Protein AF-A0A411HG49-F1 (afdb_monomer_lite)

Sequence (107 aa):
MTTKQASDETVNGKHEMKDSMDQEYDPKKLYRWDGREFIAIETNDVPKLPVTMEALEAVKDVRSAVSRIMATRPDLAIVASAMLLAAAKQGEIAQFVKEYGARIYSM

pLDDT: mean 76.13, std 19.32, range [36.69, 95.94]

Structure (mmCIF, N/CA/C/O backbone):
data_AF-A0A411HG49-F1
#
_entry.id   AF-A0A411HG49-F1
#
loop_
_atom_site.group_PDB
_atom_site.id
_atom_site.type_symbol
_atom_site.label_atom_id
_atom_site.label_alt_id
_atom_site.label_comp_id
_atom_site.label_asym_id
_atom_site.label_entity_id
_atom_site.label_seq_id
_atom_site.pdbx_PDB_ins_code
_atom_site.Cartn_x
_atom_site.Cartn_y
_atom_site.Cartn_z
_atom_site.occupancy
_atom_site.B_iso_or_equiv
_atom_site.auth_seq_id
_atom_site.auth_comp_id
_atom_site.auth_asym_id
_atom_site.auth_atom_id
_atom_site.pdbx_PDB_model_num
ATOM 1 N N . MET A 1 1 ? 46.378 -64.295 -27.780 1.00 37.72 1 MET A N 1
ATOM 2 C CA . MET A 1 1 ? 47.009 -63.037 -28.225 1.00 37.72 1 MET A CA 1
ATOM 3 C C . MET A 1 1 ? 45.939 -62.161 -28.862 1.00 37.72 1 MET A C 1
ATOM 5 O O . MET A 1 1 ? 45.403 -62.530 -29.891 1.00 37.72 1 MET A O 1
ATOM 9 N N . THR A 1 2 ? 45.580 -61.089 -28.155 1.00 36.69 2 THR A N 1
ATOM 10 C CA . THR A 1 2 ? 45.379 -59.716 -28.661 1.00 36.69 2 THR A CA 1
ATOM 11 C C . THR A 1 2 ? 44.426 -59.447 -29.848 1.00 36.69 2 THR A C 1
ATOM 13 O O . THR A 1 2 ? 44.818 -59.529 -31.002 1.00 36.69 2 THR A O 1
ATOM 16 N N . THR A 1 3 ? 43.204 -59.026 -29.489 1.00 39.78 3 THR A N 1
ATOM 17 C CA . THR A 1 3 ? 42.491 -57.771 -29.854 1.00 39.78 3 THR A CA 1
ATOM 18 C C . THR A 1 3 ? 42.319 -57.321 -31.316 1.00 39.78 3 THR A C 1
ATOM 20 O O . THR A 1 3 ? 43.304 -57.049 -31.995 1.00 39.78 3 THR A O 1
ATOM 23 N N . LYS A 1 4 ? 41.048 -57.041 -31.676 1.00 38.91 4 LYS A N 1
ATOM 24 C CA . LYS A 1 4 ? 40.455 -55.920 -32.473 1.00 38.91 4 LYS A CA 1
ATOM 25 C C . LYS A 1 4 ? 39.204 -56.465 -33.200 1.00 38.91 4 LYS A C 1
ATOM 27 O O . LYS A 1 4 ? 39.237 -57.599 -33.640 1.00 38.91 4 LYS A O 1
ATOM 32 N N . GLN A 1 5 ? 38.074 -55.788 -33.386 1.00 40.38 5 GLN A N 1
ATOM 33 C CA . GLN A 1 5 ? 37.600 -54.439 -33.083 1.00 40.38 5 GLN A CA 1
ATOM 34 C C . GLN A 1 5 ? 36.064 -54.456 -33.255 1.00 40.38 5 GLN A C 1
ATOM 36 O O . GLN A 1 5 ? 35.541 -55.258 -34.024 1.00 40.38 5 GLN A O 1
ATOM 41 N N . ALA A 1 6 ? 35.368 -53.581 -32.533 1.00 41.19 6 ALA A N 1
ATOM 42 C CA . ALA A 1 6 ? 33.918 -53.414 -32.541 1.00 41.19 6 ALA A CA 1
ATOM 43 C C . ALA A 1 6 ? 33.394 -52.611 -33.752 1.00 41.19 6 ALA A C 1
ATOM 45 O O . ALA A 1 6 ? 34.095 -51.747 -34.275 1.00 41.19 6 ALA A O 1
ATOM 46 N N . SER A 1 7 ? 32.151 -52.890 -34.147 1.00 41.12 7 SER A N 1
ATOM 47 C CA . SER A 1 7 ? 31.183 -52.017 -34.847 1.00 41.12 7 SER A CA 1
ATOM 48 C C . SER A 1 7 ? 29.835 -52.747 -34.714 1.00 41.12 7 SER A C 1
ATOM 50 O O . SER A 1 7 ? 29.711 -53.864 -35.197 1.00 41.12 7 SER A O 1
ATOM 52 N N . ASP A 1 8 ? 28.897 -52.405 -33.833 1.00 37.75 8 ASP A N 1
ATOM 53 C CA . ASP A 1 8 ? 28.230 -51.142 -33.481 1.00 37.75 8 ASP A CA 1
ATOM 54 C C . ASP A 1 8 ? 27.268 -50.652 -34.579 1.00 37.75 8 ASP A C 1
ATOM 56 O O . ASP A 1 8 ? 27.569 -49.750 -35.352 1.00 37.75 8 ASP A O 1
ATOM 60 N N . GLU A 1 9 ? 26.095 -51.292 -34.638 1.00 40.59 9 GLU A N 1
ATOM 61 C CA . GLU A 1 9 ? 24.885 -50.779 -35.288 1.00 40.59 9 GLU A CA 1
ATOM 62 C C . GLU A 1 9 ? 23.765 -50.744 -34.243 1.00 40.59 9 GLU A C 1
ATOM 64 O O . GLU A 1 9 ? 22.925 -51.637 -34.146 1.00 40.59 9 GLU A O 1
ATOM 69 N N . THR A 1 10 ? 23.764 -49.691 -33.426 1.00 40.75 10 THR A N 1
ATOM 70 C CA . THR A 1 10 ? 22.587 -49.322 -32.638 1.00 40.75 10 THR A CA 1
ATOM 71 C C . THR A 1 10 ? 21.926 -48.133 -33.326 1.00 40.75 10 THR A C 1
ATOM 73 O O . THR A 1 10 ? 22.413 -47.005 -33.262 1.00 40.75 10 THR A O 1
ATOM 76 N N . VAL A 1 11 ? 20.815 -48.396 -34.019 1.00 42.47 11 VAL A N 1
ATOM 77 C CA . VAL A 1 11 ? 19.936 -47.384 -34.620 1.00 42.47 11 VAL A CA 1
ATOM 78 C C . VAL A 1 11 ? 19.312 -46.565 -33.491 1.00 42.47 11 VAL A C 1
ATOM 80 O O . VAL A 1 11 ? 18.274 -46.921 -32.938 1.00 42.47 11 VAL A O 1
ATOM 83 N N . ASN A 1 12 ? 19.969 -45.470 -33.113 1.00 38.97 12 ASN A N 1
ATOM 84 C CA . ASN A 1 12 ? 19.406 -44.495 -32.194 1.00 38.97 12 ASN A CA 1
ATOM 85 C C . ASN A 1 12 ? 18.615 -43.476 -33.019 1.00 38.97 12 ASN A C 1
ATOM 87 O O . ASN A 1 12 ? 19.188 -42.611 -33.685 1.00 38.97 12 ASN A O 1
ATOM 91 N N . GLY A 1 13 ? 17.290 -43.629 -33.019 1.00 41.25 13 GLY A N 1
ATOM 92 C CA . GLY A 1 13 ? 16.361 -42.681 -33.616 1.00 41.25 13 GLY A CA 1
ATOM 93 C C . GLY A 1 13 ? 16.525 -41.321 -32.953 1.00 41.25 13 GLY A C 1
ATOM 94 O O . GLY A 1 13 ? 15.981 -41.076 -31.878 1.00 41.25 13 GLY A O 1
ATOM 95 N N . LYS A 1 14 ? 17.283 -40.435 -33.603 1.00 37.53 14 LYS A N 1
ATOM 96 C CA . LYS A 1 14 ? 17.295 -39.008 -33.302 1.00 37.53 14 LYS A CA 1
ATOM 97 C C . LYS A 1 14 ? 15.855 -38.508 -33.419 1.00 37.53 14 LYS A C 1
ATOM 99 O O . LYS A 1 14 ? 15.347 -38.322 -34.520 1.00 37.53 14 LYS A O 1
ATOM 104 N N . HIS A 1 15 ? 15.192 -38.299 -32.284 1.00 41.91 15 HIS A N 1
ATOM 105 C CA . HIS A 1 15 ? 14.141 -37.294 -32.209 1.00 41.91 15 HIS A CA 1
ATOM 106 C C . HIS A 1 15 ? 14.844 -35.955 -32.426 1.00 41.91 15 HIS A C 1
ATOM 108 O O . HIS A 1 15 ? 15.329 -35.327 -31.488 1.00 41.91 15 HIS A O 1
ATOM 114 N N . GLU A 1 16 ? 14.977 -35.569 -33.692 1.00 38.88 16 GLU A N 1
ATOM 115 C CA . GLU A 1 16 ? 15.209 -34.183 -34.058 1.00 38.88 16 GLU A CA 1
ATOM 116 C C . GLU A 1 16 ? 13.983 -33.415 -33.562 1.00 38.88 16 GLU A C 1
ATOM 118 O O . GLU A 1 16 ? 12.941 -33.363 -34.219 1.00 38.88 16 GLU A O 1
ATOM 123 N N . MET A 1 17 ? 14.082 -32.854 -32.353 1.00 42.06 17 MET A N 1
ATOM 124 C CA . MET A 1 17 ? 13.324 -31.652 -32.058 1.00 42.06 17 MET A CA 1
ATOM 125 C C . MET A 1 17 ? 13.782 -30.651 -33.110 1.00 42.06 17 MET A C 1
ATOM 127 O O . MET A 1 17 ? 14.905 -30.161 -33.064 1.00 42.06 17 MET A O 1
ATOM 131 N N . LYS A 1 18 ? 12.943 -30.443 -34.128 1.00 42.34 18 LYS A N 1
ATOM 132 C CA . LYS A 1 18 ? 13.050 -29.279 -34.992 1.00 42.34 18 LYS A CA 1
ATOM 133 C C . LYS A 1 18 ? 13.063 -28.080 -34.056 1.00 42.34 18 LYS A C 1
ATOM 135 O O . LYS A 1 18 ? 12.024 -27.753 -33.486 1.00 42.34 18 LYS A O 1
ATOM 140 N N . ASP A 1 19 ? 14.233 -27.475 -33.895 1.00 48.06 19 ASP A N 1
ATOM 141 C CA . ASP A 1 19 ? 14.405 -26.124 -33.381 1.00 48.06 19 ASP A CA 1
ATOM 142 C C . ASP A 1 19 ? 13.646 -25.185 -34.322 1.00 48.06 19 ASP A C 1
ATOM 144 O O . ASP A 1 19 ? 14.186 -24.593 -35.249 1.00 48.06 19 ASP A O 1
ATOM 148 N N . SER A 1 20 ? 12.331 -25.124 -34.153 1.00 50.53 20 SER A N 1
ATOM 149 C CA . SER A 1 20 ? 11.476 -24.140 -34.788 1.00 50.53 20 SER A CA 1
ATOM 150 C C . SER A 1 20 ? 11.250 -23.019 -33.791 1.00 50.53 20 SER A C 1
ATOM 152 O O . SER A 1 20 ? 10.134 -22.863 -33.310 1.00 50.53 20 SER A O 1
ATOM 154 N N . MET A 1 21 ? 12.300 -22.279 -33.437 1.00 47.47 21 MET A N 1
ATOM 155 C CA . MET A 1 21 ? 12.157 -20.982 -32.773 1.00 47.47 21 MET A CA 1
ATOM 156 C C . MET A 1 21 ? 13.308 -20.043 -33.147 1.00 47.47 21 MET A C 1
ATOM 158 O O . MET A 1 21 ? 14.019 -19.540 -32.285 1.00 47.47 21 MET A O 1
ATOM 162 N N . ASP A 1 22 ? 13.414 -19.710 -34.435 1.00 52.88 22 ASP A N 1
ATOM 163 C CA . ASP A 1 22 ? 14.017 -18.439 -34.869 1.00 52.88 22 ASP A CA 1
ATOM 164 C C . ASP A 1 22 ? 13.048 -17.273 -34.572 1.00 52.88 22 ASP A C 1
ATOM 166 O O . ASP A 1 22 ? 12.712 -16.468 -35.440 1.00 52.88 22 ASP A O 1
ATOM 170 N N . GLN A 1 23 ? 12.513 -17.203 -33.349 1.00 61.41 23 GLN A N 1
ATOM 171 C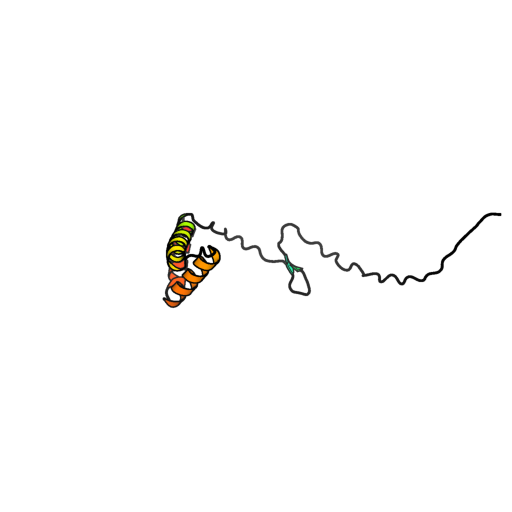 CA . GLN A 1 23 ? 11.819 -16.005 -32.893 1.00 61.41 23 GLN A CA 1
ATOM 172 C C . GLN A 1 23 ? 12.886 -15.101 -32.287 1.00 61.41 23 GLN A C 1
ATOM 174 O O . GLN A 1 23 ? 13.347 -15.306 -31.167 1.00 61.41 23 GLN A O 1
ATOM 179 N N . GLU A 1 24 ? 13.342 -14.139 -33.083 1.00 76.50 24 GLU A N 1
ATOM 180 C CA . GLU A 1 24 ? 14.309 -13.136 -32.655 1.00 76.50 24 GLU A CA 1
ATOM 181 C C . GLU A 1 24 ? 13.657 -12.244 -31.586 1.00 76.50 24 GLU A C 1
ATOM 183 O O . GLU A 1 24 ? 12.861 -11.349 -31.877 1.00 76.50 24 GLU A O 1
ATOM 188 N N . TYR A 1 25 ? 13.937 -12.541 -30.317 1.00 79.38 25 TYR A N 1
ATOM 189 C CA . TYR A 1 25 ? 13.455 -11.751 -29.190 1.00 79.38 25 TYR A CA 1
ATOM 190 C C . TYR A 1 25 ? 14.229 -10.439 -29.112 1.00 79.38 25 TYR A C 1
ATOM 192 O O . TYR A 1 25 ? 15.446 -10.432 -28.935 1.00 79.38 25 TYR A O 1
ATOM 200 N N . ASP A 1 26 ? 13.515 -9.316 -29.174 1.00 83.31 26 ASP A N 1
ATOM 201 C CA . ASP A 1 26 ? 14.105 -8.006 -28.902 1.00 83.31 26 ASP A CA 1
ATOM 202 C C . ASP A 1 26 ? 14.490 -7.912 -27.410 1.00 83.31 26 ASP A C 1
ATOM 204 O O . ASP A 1 26 ? 13.586 -7.902 -26.565 1.00 83.31 26 ASP A O 1
ATOM 208 N N . PRO A 1 27 ? 15.788 -7.800 -27.053 1.00 80.19 27 PRO A N 1
ATOM 209 C CA . PRO A 1 27 ? 16.235 -7.717 -25.661 1.00 80.19 27 PRO A CA 1
ATOM 210 C C . PRO A 1 27 ? 15.750 -6.450 -24.942 1.00 80.19 27 PRO A C 1
ATOM 212 O O . PRO A 1 27 ? 15.882 -6.350 -23.723 1.00 80.19 27 PRO A O 1
ATOM 215 N N . LYS A 1 28 ? 15.195 -5.469 -25.666 1.00 81.69 28 LYS A N 1
ATOM 216 C CA . LYS A 1 28 ? 14.599 -4.257 -25.091 1.00 81.69 28 LYS A CA 1
ATOM 217 C C . LYS A 1 28 ? 13.140 -4.437 -24.670 1.00 81.69 28 LYS A C 1
ATOM 219 O O . LYS A 1 28 ? 12.578 -3.519 -24.077 1.00 81.69 28 LYS A O 1
ATOM 224 N N . LYS A 1 29 ? 12.516 -5.579 -24.970 1.00 84.75 29 LYS A N 1
ATOM 225 C CA . LYS A 1 29 ? 11.112 -5.852 -24.642 1.00 84.75 29 LYS A CA 1
ATOM 226 C C . LYS A 1 29 ? 10.995 -6.891 -23.535 1.00 84.75 29 LYS A C 1
ATOM 228 O O . LYS A 1 29 ? 11.810 -7.801 -23.414 1.00 84.75 29 LYS A O 1
ATOM 233 N N . LEU A 1 30 ? 9.949 -6.754 -22.724 1.00 85.44 30 LEU A N 1
ATOM 234 C CA . LEU A 1 30 ? 9.566 -7.773 -21.753 1.00 85.44 30 LEU A CA 1
ATOM 235 C C . LEU A 1 30 ? 8.611 -8.760 -22.411 1.00 85.44 30 LEU A C 1
ATOM 237 O O . LEU A 1 30 ? 7.759 -8.358 -23.196 1.00 85.44 30 LEU A O 1
ATOM 241 N N . TYR A 1 31 ? 8.715 -10.034 -22.045 1.00 89.00 31 TYR A N 1
ATOM 242 C CA . TYR A 1 31 ? 7.838 -11.088 -22.546 1.00 89.00 31 TYR A CA 1
ATOM 243 C C . TYR A 1 31 ? 7.227 -11.863 -21.377 1.00 89.00 31 TYR A C 1
ATOM 245 O O . TYR A 1 31 ? 7.893 -12.112 -20.370 1.00 89.00 31 TYR A O 1
ATOM 253 N N . ARG A 1 32 ? 5.952 -12.246 -21.498 1.00 87.69 32 ARG A N 1
ATOM 254 C CA . ARG A 1 32 ? 5.249 -13.128 -20.555 1.00 87.69 32 ARG A CA 1
ATOM 255 C C . ARG A 1 32 ? 4.908 -14.436 -21.252 1.00 87.69 32 ARG A C 1
ATOM 257 O O . ARG A 1 32 ? 4.340 -14.411 -22.337 1.00 87.69 32 ARG A O 1
ATOM 264 N N . TRP A 1 33 ? 5.189 -15.554 -20.592 1.00 87.81 33 TRP A N 1
ATOM 265 C CA . TRP A 1 33 ? 4.715 -16.867 -21.024 1.00 87.81 33 TRP A CA 1
ATOM 266 C C . TRP A 1 33 ? 3.212 -17.003 -20.761 1.00 87.81 33 TRP A C 1
ATOM 268 O O . TRP A 1 33 ? 2.775 -16.834 -19.620 1.00 87.81 33 TRP A O 1
ATOM 278 N N . ASP A 1 34 ? 2.423 -17.298 -21.793 1.00 87.50 34 ASP A N 1
ATOM 279 C CA . ASP A 1 34 ? 0.965 -17.466 -21.685 1.00 87.50 34 ASP A CA 1
ATOM 280 C C . ASP A 1 34 ? 0.515 -18.941 -21.615 1.00 87.50 34 ASP A C 1
ATOM 282 O O . ASP A 1 34 ? -0.677 -19.229 -21.506 1.00 87.50 34 ASP A O 1
ATOM 286 N N . GLY A 1 35 ? 1.469 -19.877 -21.643 1.00 84.31 35 GLY A N 1
ATOM 287 C CA . GLY A 1 35 ? 1.213 -21.317 -21.711 1.00 84.31 35 GLY A CA 1
ATOM 288 C C . GLY A 1 35 ? 1.387 -21.922 -23.107 1.00 84.31 35 GLY A C 1
ATOM 289 O O . GLY A 1 35 ? 1.373 -23.148 -23.220 1.00 84.31 35 GLY A O 1
ATOM 290 N N . ARG A 1 36 ? 1.559 -21.102 -24.151 1.00 86.19 36 ARG A N 1
ATOM 291 C CA . ARG A 1 36 ? 1.796 -21.532 -25.538 1.00 86.19 36 ARG A CA 1
ATOM 292 C C . ARG A 1 36 ? 2.977 -20.805 -26.177 1.00 86.19 36 ARG A C 1
ATOM 294 O O . ARG A 1 36 ? 3.782 -21.459 -26.832 1.00 86.19 36 ARG A O 1
ATOM 301 N N . GLU A 1 37 ? 3.086 -19.495 -25.974 1.00 87.31 37 GLU A N 1
ATOM 302 C CA . GLU A 1 37 ? 4.147 -18.653 -26.525 1.00 87.31 37 GLU A CA 1
ATOM 303 C C . GLU A 1 37 ? 4.571 -17.527 -25.562 1.00 87.31 37 GLU A C 1
ATOM 305 O O . GLU A 1 37 ? 3.936 -17.246 -24.539 1.00 87.31 37 GLU A O 1
ATOM 310 N N . PHE A 1 38 ? 5.696 -16.883 -25.874 1.00 85.88 38 PHE A N 1
ATOM 311 C CA . PHE A 1 38 ? 6.154 -15.687 -25.173 1.00 85.88 38 PHE A CA 1
ATOM 312 C C . PHE A 1 38 ? 5.562 -14.443 -25.838 1.00 85.88 38 PHE A C 1
ATOM 314 O O . PHE A 1 38 ? 5.983 -14.037 -26.918 1.00 85.88 38 PHE A O 1
ATOM 321 N N . ILE A 1 39 ? 4.609 -13.798 -25.167 1.00 89.38 39 ILE A N 1
ATOM 322 C CA . ILE A 1 39 ? 3.943 -12.595 -25.675 1.00 89.38 39 ILE A CA 1
ATOM 323 C C . ILE A 1 39 ? 4.678 -11.357 -25.163 1.00 89.38 39 ILE A C 1
ATOM 325 O O . ILE A 1 39 ? 4.879 -11.213 -23.953 1.00 89.38 39 ILE A O 1
ATOM 329 N N . ALA A 1 40 ? 5.050 -10.450 -26.071 1.00 88.00 40 ALA A N 1
ATOM 330 C CA . ALA A 1 40 ? 5.617 -9.156 -25.708 1.00 88.00 40 ALA A CA 1
ATOM 331 C C . ALA A 1 40 ? 4.618 -8.358 -24.855 1.00 88.00 40 ALA A C 1
ATOM 333 O O . ALA A 1 40 ? 3.457 -8.182 -25.223 1.00 88.00 40 ALA A O 1
ATOM 334 N N . ILE A 1 41 ? 5.075 -7.877 -23.707 1.00 87.06 41 ILE A N 1
ATOM 335 C CA . ILE A 1 41 ? 4.300 -7.046 -22.795 1.00 87.06 41 ILE A CA 1
ATOM 336 C C . ILE A 1 41 ? 4.627 -5.593 -23.116 1.00 87.06 41 ILE A C 1
ATOM 338 O O . ILE A 1 41 ? 5.800 -5.215 -23.148 1.00 87.06 41 ILE A O 1
ATOM 342 N N . GLU A 1 42 ? 3.598 -4.769 -23.292 1.00 79.19 42 GLU A N 1
ATOM 343 C CA . GLU A 1 42 ? 3.780 -3.322 -23.281 1.00 79.19 42 GLU A CA 1
ATOM 344 C C . GLU A 1 42 ? 4.308 -2.900 -21.907 1.00 79.19 42 GLU A C 1
ATOM 346 O O . GLU A 1 42 ? 3.653 -3.061 -20.872 1.00 79.19 42 GLU A O 1
ATOM 351 N N . THR A 1 43 ? 5.539 -2.393 -21.888 1.00 71.12 43 THR A N 1
ATOM 352 C CA . THR A 1 43 ? 6.084 -1.730 -20.713 1.00 71.12 43 THR A CA 1
ATOM 353 C C . THR A 1 43 ? 5.295 -0.454 -20.503 1.00 71.12 43 THR A C 1
ATOM 355 O O . THR A 1 43 ? 5.227 0.395 -21.385 1.00 71.12 43 THR A O 1
ATOM 358 N N . ASN A 1 44 ? 4.674 -0.323 -19.336 1.00 69.19 44 ASN A N 1
ATOM 359 C CA . ASN A 1 44 ? 4.065 0.939 -18.972 1.00 69.19 44 ASN A CA 1
ATOM 360 C C . ASN A 1 44 ? 5.189 1.942 -18.670 1.00 69.19 44 A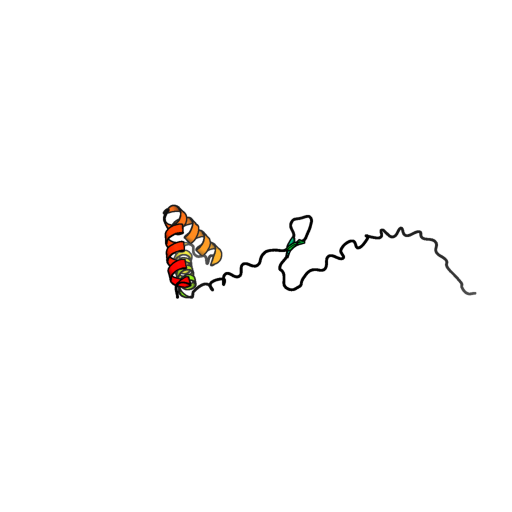SN A C 1
ATOM 362 O O . ASN A 1 44 ? 5.934 1.746 -17.708 1.00 69.19 44 ASN A O 1
ATOM 366 N N . ASP A 1 45 ? 5.297 2.989 -19.489 1.00 65.06 45 ASP A N 1
ATOM 367 C CA . ASP A 1 45 ? 6.254 4.087 -19.302 1.00 65.06 45 ASP A CA 1
ATOM 368 C C . ASP A 1 45 ? 5.888 4.985 -18.110 1.00 65.06 45 ASP A C 1
ATOM 370 O O . ASP A 1 45 ? 6.658 5.874 -17.744 1.00 65.06 45 ASP A O 1
ATOM 374 N N . VAL A 1 46 ? 4.728 4.759 -17.474 1.00 64.06 46 VAL A N 1
ATOM 375 C CA . VAL A 1 46 ? 4.355 5.445 -16.237 1.00 64.06 46 VAL A CA 1
ATOM 376 C C . VAL A 1 46 ? 5.403 5.124 -15.169 1.00 64.06 46 VAL A C 1
ATOM 378 O O . VAL A 1 46 ? 5.553 3.958 -14.777 1.00 64.06 46 VAL A O 1
ATOM 381 N N . PRO A 1 47 ? 6.106 6.146 -14.646 1.00 61.06 47 PRO A N 1
ATOM 382 C CA . PRO A 1 47 ? 7.060 5.960 -13.572 1.00 61.06 47 PRO A CA 1
ATOM 383 C C . PRO A 1 47 ? 6.363 5.281 -12.398 1.00 61.06 47 PRO A C 1
ATOM 385 O O . PRO A 1 47 ? 5.391 5.803 -11.837 1.00 61.06 47 PRO A O 1
ATOM 388 N N . LYS A 1 48 ? 6.859 4.098 -12.023 1.00 66.75 48 LYS A N 1
ATOM 389 C CA . LYS A 1 48 ? 6.446 3.461 -10.776 1.00 66.75 48 LYS A CA 1
ATOM 390 C C . LYS A 1 48 ? 6.830 4.411 -9.656 1.00 66.75 48 LYS A C 1
ATOM 392 O O . LYS A 1 48 ? 8.014 4.690 -9.471 1.00 66.75 48 LYS A O 1
ATOM 397 N N . LEU A 1 49 ? 5.839 4.906 -8.924 1.00 66.50 49 LEU A N 1
ATOM 398 C CA . LEU A 1 49 ? 6.138 5.705 -7.752 1.00 66.50 49 LEU A CA 1
ATOM 399 C C . LEU A 1 49 ? 6.857 4.821 -6.732 1.00 66.50 49 LEU A C 1
ATOM 401 O O . LEU A 1 49 ? 6.364 3.731 -6.415 1.00 66.50 49 LEU A O 1
ATOM 405 N N . PRO A 1 50 ? 8.024 5.253 -6.230 1.00 71.19 50 PRO A N 1
ATOM 406 C CA . PRO A 1 50 ? 8.650 4.566 -5.122 1.00 71.19 50 PRO A CA 1
ATOM 407 C C . PRO A 1 50 ? 7.699 4.620 -3.926 1.00 71.19 50 PRO A C 1
ATOM 409 O O . PRO A 1 50 ? 7.006 5.615 -3.707 1.00 71.19 50 PRO A O 1
ATOM 412 N N . VAL A 1 51 ? 7.666 3.545 -3.140 1.00 78.56 51 VAL A N 1
ATOM 413 C CA . VAL A 1 51 ? 6.962 3.562 -1.855 1.00 78.56 51 VAL A CA 1
ATOM 414 C C . VAL A 1 51 ? 7.564 4.691 -1.022 1.00 78.56 51 VAL A C 1
ATOM 416 O O . VAL A 1 51 ? 8.765 4.683 -0.745 1.00 78.56 51 VAL A O 1
ATOM 419 N N . THR A 1 52 ? 6.744 5.678 -0.663 1.00 85.06 52 THR A N 1
ATOM 420 C CA . THR A 1 52 ? 7.204 6.810 0.141 1.00 85.06 52 THR A CA 1
ATOM 421 C C . THR A 1 52 ? 7.581 6.334 1.542 1.00 85.06 52 THR A C 1
ATOM 423 O O . THR A 1 52 ? 7.036 5.351 2.057 1.00 85.06 52 THR A O 1
ATOM 426 N N . MET A 1 53 ? 8.513 7.041 2.184 1.00 87.12 53 MET A N 1
ATOM 427 C CA . MET A 1 53 ? 8.887 6.743 3.571 1.00 87.12 53 MET A CA 1
ATOM 428 C C . MET A 1 53 ? 7.686 6.853 4.514 1.00 87.12 53 MET A C 1
ATOM 430 O O . MET A 1 53 ? 7.511 5.987 5.364 1.00 87.12 53 MET A O 1
ATOM 434 N N . GLU A 1 54 ? 6.814 7.835 4.280 1.00 87.50 54 GLU A N 1
ATOM 435 C CA . GLU A 1 54 ? 5.547 8.012 4.997 1.00 87.50 54 GLU A CA 1
ATOM 436 C C . GLU A 1 54 ? 4.653 6.764 4.903 1.00 87.50 54 GLU A C 1
ATOM 438 O O . GLU A 1 54 ? 4.190 6.246 5.920 1.00 87.50 54 GLU A O 1
ATOM 443 N N . ALA A 1 55 ? 4.459 6.217 3.696 1.00 87.44 55 ALA A N 1
ATOM 444 C CA . ALA A 1 55 ? 3.660 5.009 3.510 1.00 87.44 55 ALA A CA 1
ATOM 445 C C . ALA A 1 55 ? 4.289 3.794 4.212 1.00 87.44 55 ALA A C 1
ATOM 447 O O . ALA A 1 55 ? 3.586 2.984 4.819 1.00 87.44 55 ALA A O 1
ATOM 448 N N . LEU A 1 56 ? 5.618 3.667 4.164 1.00 90.56 56 LEU A N 1
ATOM 449 C CA . LEU A 1 56 ? 6.333 2.588 4.842 1.00 90.56 56 LEU A CA 1
ATOM 450 C C . LEU A 1 56 ? 6.216 2.686 6.372 1.00 90.56 56 LEU A C 1
ATOM 452 O O . LEU A 1 56 ? 6.062 1.662 7.042 1.00 90.56 56 LEU A O 1
ATOM 456 N N . GLU A 1 57 ? 6.309 3.892 6.925 1.00 94.25 57 GLU A N 1
ATOM 457 C CA . GLU A 1 57 ? 6.166 4.152 8.359 1.00 94.25 57 GLU A CA 1
ATOM 458 C C . GLU A 1 57 ? 4.754 3.839 8.847 1.00 94.25 57 GLU A C 1
ATOM 460 O O . GLU A 1 57 ? 4.611 3.081 9.806 1.00 94.25 57 GLU A O 1
ATOM 465 N N . ALA A 1 58 ? 3.719 4.262 8.115 1.00 93.06 58 ALA A N 1
ATOM 466 C CA . ALA A 1 58 ? 2.333 3.944 8.452 1.00 93.06 58 ALA A CA 1
ATOM 467 C C . ALA A 1 58 ? 2.098 2.426 8.597 1.00 93.06 58 ALA A C 1
ATOM 469 O O . ALA A 1 58 ? 1.482 1.963 9.560 1.00 93.06 58 ALA A O 1
ATOM 470 N N . VAL A 1 59 ? 2.644 1.618 7.679 1.00 93.62 59 VAL A N 1
ATOM 471 C CA . VAL A 1 59 ? 2.534 0.151 7.760 1.00 93.62 59 VAL A CA 1
ATOM 472 C C . VAL A 1 59 ? 3.347 -0.407 8.937 1.00 93.62 59 VAL A C 1
ATOM 474 O O . VAL A 1 59 ? 2.901 -1.340 9.612 1.00 93.62 59 VAL A O 1
ATOM 477 N N . LYS A 1 60 ? 4.535 0.147 9.224 1.00 95.44 60 LYS A N 1
ATOM 478 C CA . LYS A 1 60 ? 5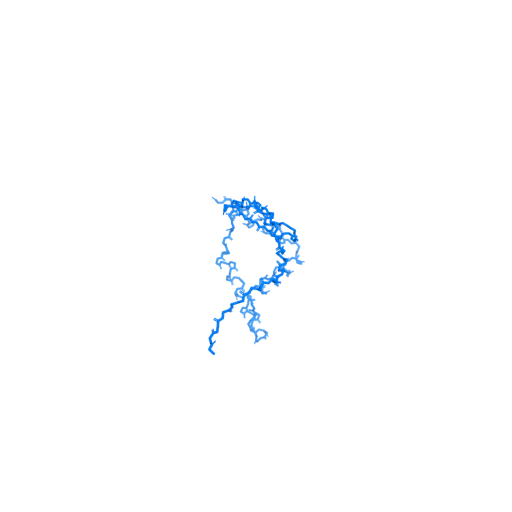.362 -0.264 10.376 1.00 95.44 60 LYS A CA 1
ATOM 479 C C . LYS A 1 60 ? 4.675 0.017 11.710 1.00 95.44 60 LYS A C 1
ATOM 481 O O . LYS A 1 60 ? 4.756 -0.832 12.600 1.00 95.44 60 LYS A O 1
ATOM 486 N N . ASP A 1 61 ? 3.988 1.142 11.837 1.00 95.94 61 ASP A N 1
ATOM 487 C CA . ASP A 1 61 ? 3.296 1.526 13.066 1.00 95.94 61 ASP A CA 1
ATOM 488 C C . ASP A 1 61 ? 2.120 0.598 13.353 1.00 95.94 61 ASP A C 1
ATOM 490 O O . ASP A 1 61 ? 2.017 0.037 14.449 1.00 95.94 61 ASP A O 1
ATOM 494 N N . VAL A 1 62 ? 1.298 0.320 12.338 1.00 94.88 62 VAL A N 1
ATOM 495 C CA . VAL A 1 62 ? 0.208 -0.658 12.458 1.00 94.88 62 VAL A CA 1
ATOM 496 C C . VAL A 1 62 ? 0.766 -2.042 12.783 1.00 94.88 62 VAL A C 1
ATOM 498 O O . VAL A 1 62 ? 0.277 -2.710 13.694 1.00 94.88 62 VAL A O 1
ATOM 501 N N . ARG A 1 63 ? 1.847 -2.468 12.117 1.00 95.75 63 ARG A N 1
ATOM 502 C CA . ARG A 1 63 ? 2.523 -3.737 12.423 1.00 95.75 63 ARG A CA 1
ATOM 503 C C . ARG A 1 63 ? 2.999 -3.794 13.875 1.00 95.75 63 ARG A C 1
ATOM 505 O O . ARG A 1 63 ? 2.859 -4.836 14.516 1.00 95.75 63 ARG A O 1
ATOM 512 N N . SER A 1 64 ? 3.570 -2.707 14.389 1.00 94.44 64 SER A N 1
ATOM 513 C CA . SER A 1 64 ? 4.032 -2.595 15.777 1.00 94.44 64 SER A CA 1
ATOM 514 C C . SER A 1 64 ? 2.869 -2.743 16.760 1.00 94.44 64 SER A C 1
ATOM 516 O O . SER A 1 64 ? 2.955 -3.536 17.699 1.00 94.44 64 SER A O 1
ATOM 518 N N . ALA A 1 65 ? 1.746 -2.068 16.499 1.00 94.00 65 ALA A N 1
ATOM 519 C CA . ALA A 1 65 ? 0.534 -2.176 17.307 1.00 94.00 65 ALA A CA 1
ATOM 520 C C . ALA A 1 65 ? -0.044 -3.602 17.301 1.00 94.00 65 ALA A C 1
ATOM 522 O O . ALA A 1 65 ? -0.291 -4.172 18.363 1.00 94.00 65 ALA A O 1
ATOM 523 N N . VAL A 1 66 ? -0.175 -4.219 16.122 1.00 92.94 66 VAL A N 1
ATOM 524 C CA . VAL A 1 66 ? -0.653 -5.605 15.981 1.00 92.94 66 VAL A CA 1
ATOM 525 C C . VAL A 1 66 ? 0.273 -6.582 16.704 1.00 92.94 66 VAL A C 1
ATOM 527 O O . VAL A 1 66 ? -0.205 -7.490 17.382 1.00 92.94 66 VAL A O 1
ATOM 530 N N . SER A 1 67 ? 1.592 -6.367 16.633 1.00 93.56 67 SER A N 1
ATOM 531 C CA . SER A 1 67 ? 2.563 -7.260 17.276 1.00 93.56 67 SER A CA 1
ATOM 532 C C . SER A 1 67 ? 2.412 -7.305 18.796 1.00 93.56 67 SER A C 1
ATOM 534 O O . SER A 1 67 ? 2.599 -8.358 19.404 1.00 93.56 67 SER A O 1
ATOM 536 N N . ARG A 1 68 ? 2.032 -6.179 19.414 1.00 92.75 68 ARG A N 1
ATOM 537 C CA . ARG A 1 68 ? 1.766 -6.099 20.860 1.00 92.75 68 ARG A CA 1
ATOM 538 C C . ARG A 1 68 ? 0.506 -6.864 21.265 1.00 92.75 68 ARG A C 1
ATOM 540 O O . ARG A 1 68 ? 0.464 -7.400 22.362 1.00 92.75 68 ARG A O 1
ATOM 547 N N . ILE A 1 69 ? -0.495 -6.920 20.387 1.00 93.19 69 ILE A N 1
ATOM 548 C CA . ILE A 1 69 ? -1.777 -7.589 20.649 1.00 93.19 69 ILE A CA 1
ATOM 549 C C . ILE A 1 69 ? -1.658 -9.100 20.423 1.00 93.19 69 ILE A C 1
ATOM 551 O O . ILE A 1 69 ? -2.139 -9.889 21.228 1.00 93.19 69 ILE A O 1
ATOM 555 N N . MET A 1 70 ? -1.012 -9.508 19.328 1.00 88.62 70 MET A N 1
ATOM 556 C CA . MET A 1 70 ? -0.947 -10.912 18.909 1.00 88.62 70 MET A CA 1
ATOM 557 C C . MET A 1 70 ? 0.263 -11.673 19.462 1.00 88.62 70 MET A C 1
ATOM 559 O O . MET A 1 70 ? 0.404 -12.856 19.163 1.00 88.62 70 MET A O 1
ATOM 563 N N . ALA A 1 71 ? 1.165 -11.005 20.194 1.00 89.19 71 ALA A N 1
ATOM 564 C CA . ALA A 1 71 ? 2.452 -11.547 20.652 1.00 89.19 71 ALA A CA 1
ATOM 565 C C . ALA A 1 71 ? 3.293 -12.210 19.534 1.00 89.19 71 ALA A C 1
ATOM 567 O O . ALA A 1 71 ? 4.161 -13.043 19.789 1.00 89.19 71 ALA A O 1
ATOM 568 N N . THR A 1 72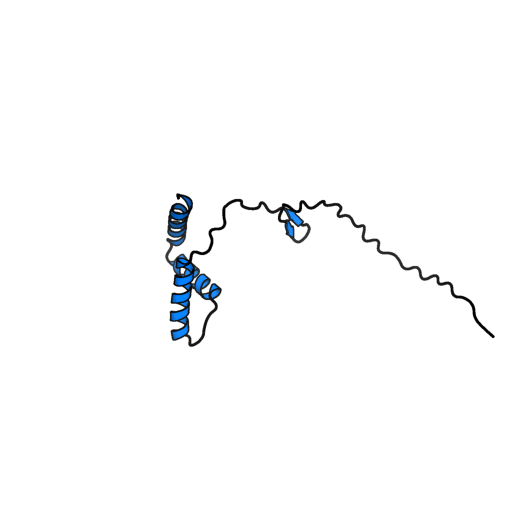 ? 3.049 -11.834 18.278 1.00 88.38 72 THR A N 1
ATOM 569 C CA . THR A 1 72 ? 3.731 -12.335 17.079 1.00 88.38 72 THR A CA 1
ATOM 570 C C . THR A 1 72 ? 4.014 -11.164 16.152 1.00 88.38 72 THR A C 1
ATOM 572 O O . THR A 1 72 ? 3.313 -10.159 16.191 1.00 88.38 72 THR A O 1
ATOM 575 N N . ARG A 1 73 ? 5.050 -11.259 15.313 1.00 89.50 73 ARG A N 1
ATOM 576 C CA . ARG A 1 73 ? 5.422 -10.172 14.401 1.00 89.50 73 ARG A CA 1
ATOM 577 C C . ARG A 1 73 ? 4.968 -10.504 12.976 1.00 89.50 73 ARG A C 1
ATOM 579 O O . ARG A 1 73 ? 5.723 -11.174 12.269 1.00 89.50 73 ARG A O 1
ATOM 586 N N . PRO A 1 74 ? 3.791 -10.037 12.522 1.00 89.94 74 PRO A N 1
ATOM 587 C CA . PRO A 1 74 ? 3.315 -10.333 11.175 1.00 89.94 74 PRO A CA 1
ATOM 588 C C . PRO A 1 74 ? 4.234 -9.716 10.118 1.00 89.94 74 PRO A C 1
ATOM 590 O O . PRO A 1 74 ? 4.988 -8.777 10.398 1.00 89.94 74 PRO A O 1
ATOM 593 N N . ASP A 1 75 ? 4.184 -10.247 8.902 1.00 94.00 75 ASP A N 1
ATOM 594 C CA . ASP A 1 75 ? 4.898 -9.676 7.763 1.00 94.00 75 ASP A CA 1
ATOM 595 C C . ASP A 1 75 ? 4.311 -8.307 7.363 1.00 94.00 75 ASP A C 1
ATOM 597 O O . ASP A 1 75 ? 3.111 -8.065 7.519 1.00 94.00 75 ASP A O 1
ATOM 601 N N . LEU A 1 76 ? 5.149 -7.400 6.849 1.00 89.25 76 LEU A N 1
ATOM 602 C CA . LEU A 1 76 ? 4.706 -6.072 6.404 1.00 89.25 76 LEU A CA 1
ATOM 603 C C . LEU A 1 76 ? 3.675 -6.155 5.270 1.00 89.25 76 LEU A C 1
ATOM 605 O O . LEU A 1 76 ? 2.702 -5.404 5.292 1.00 89.25 76 LEU A O 1
ATOM 609 N N . ALA A 1 77 ? 3.848 -7.072 4.316 1.00 88.75 77 ALA A N 1
ATOM 610 C CA . ALA A 1 77 ? 2.928 -7.24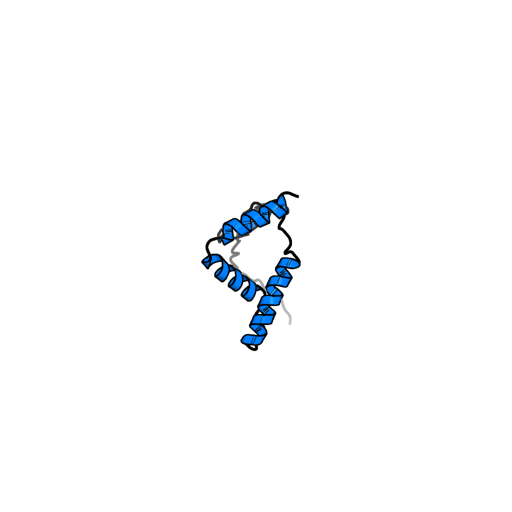7 3.196 1.00 88.75 77 ALA A CA 1
ATOM 611 C C . ALA A 1 77 ? 1.548 -7.731 3.664 1.00 88.75 77 ALA A C 1
ATOM 613 O O . ALA A 1 77 ? 0.524 -7.298 3.131 1.00 88.75 77 ALA A O 1
ATOM 614 N N . ILE A 1 78 ? 1.507 -8.574 4.702 1.00 91.06 78 ILE A N 1
ATOM 615 C CA . ILE A 1 78 ? 0.254 -9.034 5.318 1.00 91.06 78 ILE A CA 1
ATOM 616 C C . ILE A 1 78 ? -0.470 -7.858 5.979 1.00 91.06 78 ILE A C 1
ATOM 618 O O . ILE A 1 78 ? -1.668 -7.676 5.765 1.00 91.06 78 ILE A O 1
ATOM 622 N N . VAL A 1 79 ? 0.255 -7.031 6.739 1.00 93.94 79 VAL A N 1
ATOM 623 C CA . VAL A 1 79 ? -0.319 -5.846 7.396 1.00 93.94 79 VAL A CA 1
ATOM 624 C C . VAL A 1 79 ? -0.855 -4.852 6.366 1.00 93.94 79 VAL A C 1
ATOM 626 O O . VAL A 1 79 ? -2.005 -4.434 6.477 1.00 93.94 79 VAL A O 1
ATOM 629 N N . ALA A 1 80 ? -0.077 -4.534 5.328 1.00 92.25 80 ALA A N 1
ATOM 630 C CA . ALA A 1 80 ? -0.511 -3.641 4.255 1.00 92.25 80 ALA A CA 1
ATOM 631 C C . ALA A 1 80 ? -1.770 -4.169 3.541 1.00 92.25 80 ALA A C 1
ATOM 633 O O . ALA A 1 80 ? -2.723 -3.423 3.325 1.00 92.25 80 ALA A O 1
ATOM 634 N N . SER A 1 81 ? -1.816 -5.472 3.244 1.00 92.19 81 SER A N 1
ATOM 635 C CA . SER A 1 81 ? -2.983 -6.107 2.617 1.00 92.19 81 SER A CA 1
ATOM 636 C C . SER A 1 81 ? -4.227 -6.023 3.506 1.00 92.19 81 SER A C 1
ATOM 638 O O . SER A 1 81 ? -5.313 -5.700 3.027 1.00 92.19 81 SER A O 1
ATOM 640 N N . ALA A 1 82 ? -4.078 -6.258 4.813 1.00 92.31 82 ALA A N 1
ATOM 641 C CA . ALA A 1 82 ? -5.175 -6.141 5.770 1.00 92.31 82 ALA A CA 1
ATOM 642 C C . ALA A 1 82 ? -5.690 -4.696 5.893 1.00 92.31 82 ALA A C 1
ATOM 644 O O . ALA A 1 82 ? -6.903 -4.484 5.922 1.00 92.31 82 ALA A O 1
ATOM 645 N N . MET A 1 83 ? -4.789 -3.707 5.909 1.00 92.56 83 MET A N 1
ATOM 646 C CA . MET A 1 83 ? -5.150 -2.284 5.908 1.00 92.56 83 MET A CA 1
ATOM 647 C C . MET A 1 83 ? -5.963 -1.914 4.661 1.00 92.56 83 MET A C 1
ATOM 649 O O . MET A 1 83 ? -7.017 -1.293 4.784 1.00 92.56 83 MET A O 1
ATOM 653 N N . LEU A 1 84 ? -5.524 -2.349 3.475 1.00 90.38 84 LEU A N 1
ATOM 654 C CA . LEU A 1 84 ? -6.233 -2.098 2.215 1.00 90.38 84 LEU A CA 1
ATOM 655 C C . LEU A 1 84 ? -7.624 -2.742 2.198 1.00 90.38 84 LEU A C 1
ATOM 657 O O . LEU A 1 84 ? -8.595 -2.092 1.820 1.00 90.38 84 LEU A O 1
ATOM 661 N N . LEU A 1 85 ? -7.744 -3.993 2.652 1.00 92.25 85 LEU A N 1
ATOM 662 C CA . LEU A 1 85 ? -9.035 -4.683 2.747 1.00 92.25 85 LEU A CA 1
ATOM 663 C C . LEU A 1 85 ? -9.992 -3.996 3.728 1.00 92.25 85 LEU A C 1
ATOM 665 O O . LEU A 1 85 ? -11.193 -3.934 3.470 1.00 92.25 85 LEU A O 1
ATOM 669 N N . ALA A 1 86 ? -9.482 -3.490 4.852 1.00 90.81 86 ALA A N 1
ATOM 670 C CA . ALA A 1 86 ? -10.284 -2.747 5.818 1.00 90.81 86 ALA A CA 1
ATOM 671 C C . ALA A 1 86 ? -10.764 -1.410 5.238 1.00 90.81 86 ALA A C 1
ATOM 673 O O . ALA A 1 86 ? -11.944 -1.083 5.350 1.00 90.81 86 ALA A O 1
ATOM 674 N N . ALA A 1 87 ? -9.878 -0.672 4.571 1.00 89.44 87 ALA A N 1
ATOM 675 C CA . ALA A 1 87 ? -10.206 0.608 3.958 1.00 89.44 87 ALA A CA 1
ATOM 676 C C . ALA A 1 87 ? -11.164 0.462 2.760 1.00 89.44 87 ALA A C 1
ATOM 678 O O . ALA A 1 87 ? -12.070 1.274 2.593 1.00 89.44 87 ALA A O 1
ATOM 679 N N . ALA A 1 88 ?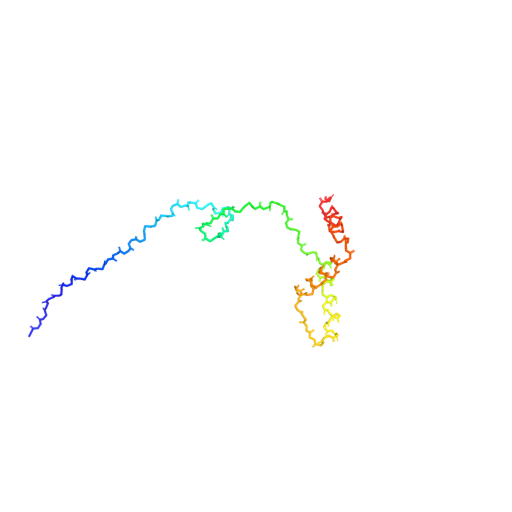 -11.054 -0.614 1.974 1.00 88.56 88 ALA A N 1
ATOM 680 C CA . ALA A 1 88 ? -11.986 -0.899 0.882 1.00 88.56 88 ALA A CA 1
ATOM 681 C C . ALA A 1 88 ? -13.442 -1.052 1.358 1.00 88.56 88 ALA A C 1
ATOM 683 O O . ALA A 1 88 ? -14.368 -0.676 0.642 1.00 88.56 88 ALA A O 1
ATOM 684 N N . LYS A 1 89 ? -13.659 -1.534 2.590 1.00 89.69 89 LYS A N 1
ATOM 685 C CA . LYS A 1 89 ? -15.001 -1.637 3.192 1.00 89.69 89 LYS A CA 1
ATOM 686 C C . LYS A 1 89 ? -15.617 -0.281 3.549 1.00 89.69 89 LYS A C 1
ATOM 688 O O . LYS A 1 89 ? -16.813 -0.229 3.809 1.00 89.69 89 LYS A O 1
ATOM 693 N N . GLN A 1 90 ? -14.828 0.794 3.570 1.00 85.94 90 GLN A N 1
ATOM 694 C CA . GLN A 1 90 ? -15.288 2.151 3.882 1.00 85.94 90 GLN A CA 1
ATOM 695 C C . GLN A 1 90 ? -15.740 2.930 2.632 1.00 85.94 90 GLN A C 1
ATOM 697 O O . GLN A 1 90 ? -16.244 4.036 2.756 1.00 85.94 90 GLN A O 1
ATOM 702 N N . GLY A 1 91 ? -15.601 2.356 1.428 1.00 81.06 91 GLY A N 1
ATOM 703 C CA . GLY A 1 91 ? -16.239 2.844 0.197 1.00 81.06 91 GLY A CA 1
ATOM 704 C C . GLY A 1 91 ? -15.534 3.986 -0.547 1.00 81.06 91 GLY A C 1
ATOM 705 O O . GLY A 1 91 ? -15.736 4.123 -1.749 1.00 81.06 91 GLY A O 1
ATOM 706 N N . GLU A 1 92 ? -14.658 4.755 0.102 1.00 86.44 92 GLU A N 1
ATOM 707 C CA . GLU A 1 92 ? -14.065 5.966 -0.503 1.00 86.44 92 GLU A CA 1
ATOM 708 C C . GLU A 1 92 ? -12.603 5.809 -0.961 1.00 86.44 92 GLU A C 1
ATOM 710 O O . GLU A 1 92 ? -12.002 6.742 -1.497 1.00 86.44 92 GLU A O 1
ATOM 715 N N . ILE A 1 93 ? -12.009 4.620 -0.806 1.00 87.25 93 ILE A N 1
ATOM 716 C CA . ILE A 1 93 ? -10.569 4.419 -1.046 1.00 87.25 93 ILE A CA 1
ATOM 717 C C . ILE A 1 93 ? -10.129 4.752 -2.479 1.00 87.25 93 ILE A C 1
ATOM 719 O O . ILE A 1 93 ? -9.047 5.300 -2.675 1.00 87.25 93 ILE A O 1
ATOM 723 N N . ALA A 1 94 ? -10.957 4.467 -3.487 1.00 85.69 94 ALA A N 1
ATOM 724 C CA . ALA A 1 94 ? -10.611 4.741 -4.882 1.00 85.69 94 ALA A CA 1
ATOM 725 C C . ALA A 1 94 ? -10.463 6.248 -5.149 1.00 85.69 94 ALA A C 1
ATOM 727 O O . ALA A 1 94 ? -9.555 6.663 -5.870 1.00 85.69 94 ALA A O 1
ATOM 728 N N . GLN A 1 95 ? -11.321 7.064 -4.531 1.00 87.62 95 GLN A N 1
ATOM 729 C CA . GLN A 1 95 ? -11.269 8.517 -4.652 1.00 87.62 95 GLN A CA 1
ATOM 730 C C . GLN A 1 95 ? -10.039 9.080 -3.928 1.00 87.62 95 GLN A C 1
ATOM 732 O O . GLN A 1 95 ? -9.293 9.856 -4.521 1.00 87.62 95 GLN A O 1
ATOM 737 N N . PHE A 1 96 ? -9.752 8.605 -2.712 1.00 86.88 96 PHE A N 1
ATOM 738 C CA . PHE A 1 96 ? -8.535 8.976 -1.978 1.00 86.88 96 PHE A CA 1
ATOM 739 C C . PHE A 1 96 ? -7.253 8.655 -2.753 1.00 86.88 96 PHE A C 1
ATOM 741 O O . PHE A 1 96 ? -6.358 9.493 -2.855 1.00 86.88 96 PHE A O 1
ATOM 748 N N . VAL A 1 97 ? -7.161 7.455 -3.335 1.00 86.25 97 VAL A N 1
ATOM 749 C CA . VAL A 1 97 ? -6.000 7.052 -4.145 1.00 86.25 97 VAL A CA 1
ATOM 750 C C . VAL A 1 97 ? -5.863 7.943 -5.380 1.00 86.25 97 VAL A C 1
ATOM 752 O O . VAL A 1 97 ? -4.750 8.339 -5.725 1.00 86.25 97 VAL A O 1
ATOM 755 N N . LYS A 1 98 ? -6.979 8.303 -6.023 1.00 85.94 98 LYS A N 1
ATOM 756 C CA . LYS A 1 98 ? -6.987 9.215 -7.171 1.00 85.94 98 LYS A CA 1
ATOM 757 C C . LYS A 1 98 ? -6.485 10.611 -6.796 1.00 85.94 98 LYS A C 1
ATOM 759 O O . LYS A 1 98 ? -5.656 11.160 -7.515 1.00 85.94 98 LYS A O 1
ATOM 764 N N . GLU A 1 99 ? -6.953 11.176 -5.688 1.00 88.56 99 GLU A N 1
ATOM 765 C CA . GLU A 1 99 ? -6.534 12.500 -5.207 1.00 88.56 99 GLU A CA 1
ATOM 766 C C . GLU A 1 99 ? -5.068 12.524 -4.778 1.00 88.56 99 GLU A C 1
ATOM 768 O O . GLU A 1 99 ? -4.328 13.446 -5.129 1.00 88.56 99 GLU A O 1
ATOM 773 N N . TYR A 1 100 ? -4.624 11.486 -4.066 1.00 84.38 100 TYR A N 1
ATOM 774 C CA . TYR A 1 100 ? -3.223 11.327 -3.696 1.00 84.38 100 TYR A CA 1
ATOM 775 C C . TYR A 1 100 ? -2.335 11.207 -4.937 1.00 84.38 100 TYR A C 1
ATOM 777 O O . TYR A 1 100 ? -1.346 11.926 -5.059 1.00 84.38 100 TYR A O 1
ATOM 785 N N . GLY A 1 101 ? -2.721 10.360 -5.895 1.00 79.94 101 GLY A N 1
ATOM 786 C CA . GLY A 1 101 ? -2.026 10.227 -7.172 1.00 79.94 101 GLY A CA 1
ATOM 787 C C . GLY A 1 101 ? -1.948 11.560 -7.911 1.00 79.94 101 GLY A C 1
ATOM 788 O O . GLY A 1 101 ? -0.861 11.967 -8.306 1.00 79.94 101 GLY A O 1
ATOM 789 N N . ALA A 1 102 ? -3.064 12.285 -8.023 1.00 84.12 102 ALA A N 1
ATOM 790 C CA . ALA A 1 102 ? -3.083 13.605 -8.645 1.00 84.12 102 ALA A CA 1
ATOM 791 C C . ALA A 1 102 ? -2.083 14.560 -7.979 1.00 84.12 102 ALA A C 1
ATOM 793 O O . ALA A 1 102 ? -1.295 15.169 -8.687 1.00 84.12 102 ALA A O 1
ATOM 794 N N . ARG A 1 103 ? -2.040 14.627 -6.641 1.00 83.25 103 ARG A N 1
ATOM 795 C CA . ARG A 1 103 ? -1.070 15.459 -5.907 1.00 83.25 103 ARG A CA 1
ATOM 796 C C . ARG A 1 103 ? 0.387 15.105 -6.189 1.00 83.25 103 ARG A C 1
ATOM 798 O O . ARG A 1 103 ? 1.226 15.998 -6.205 1.00 83.25 103 ARG A O 1
ATOM 805 N N . ILE A 1 104 ? 0.695 13.818 -6.323 1.00 77.19 104 ILE A N 1
ATOM 806 C CA . ILE A 1 104 ? 2.066 13.356 -6.557 1.00 77.19 104 ILE A CA 1
ATOM 807 C C . ILE A 1 104 ? 2.484 13.584 -8.017 1.00 77.19 104 ILE A C 1
ATOM 809 O O . ILE A 1 104 ? 3.627 13.949 -8.266 1.00 77.19 104 ILE A O 1
ATOM 813 N N . TYR A 1 105 ? 1.570 13.392 -8.972 1.00 70.94 105 TYR A N 1
ATOM 814 C CA . TYR A 1 105 ? 1.842 13.513 -10.410 1.00 70.94 105 TYR A CA 1
ATOM 815 C C . TYR A 1 105 ? 1.607 14.919 -10.988 1.00 70.94 105 TYR A C 1
ATOM 817 O O . TYR A 1 105 ? 1.931 15.146 -12.150 1.00 70.94 105 TYR A O 1
ATOM 825 N N . SER A 1 106 ? 1.026 15.853 -10.229 1.00 69.94 106 SER A N 1
ATOM 826 C CA . SER A 1 106 ? 0.824 17.245 -10.657 1.00 69.94 106 SER A CA 1
ATOM 827 C C . SER A 1 106 ? 1.974 18.191 -10.287 1.00 69.94 106 SER A C 1
ATOM 829 O O . SER A 1 106 ? 1.829 19.395 -10.493 1.00 69.94 106 SER A O 1
ATOM 831 N N . MET A 1 107 ? 3.049 17.685 -9.670 1.00 55.31 107 MET A N 1
ATOM 832 C CA . MET A 1 107 ? 4.298 18.429 -9.437 1.00 55.31 107 MET A CA 1
ATOM 833 C C . MET A 1 107 ? 5.202 18.349 -10.663 1.00 55.31 107 MET A C 1
ATOM 835 O O . MET A 1 107 ? 5.852 19.376 -10.955 1.00 55.31 107 MET A O 1
#

Secondary structure (DSSP, 8-state):
--------------------------TTSEEEE-SSSEEEE----SPPPPPPHHHHHHHHHHHHHHHHHHSS---HHHHHHHHHHHHHTTS-HHHHHHHHHHHHHT-

Radius of gyration: 28.98 Å; chains: 1; bounding box: 63×82×56 Å

Organism: NCBI:txid2511995

Foldseek 3Di:
DDDDDDDDDDPDPPPPPPPPDPPPDDPVFAWDDPPPDTHTDPDDPPDDDDCDPVNQVVLVVQQVVVCVVVVDRDDSVVSVVVVVVVVVVVPCVVVVVVVVVCVVVVD